Protein AF-A0A087UTF0-F1 (afdb_monomer)

Nearest PDB structures (foldseek):
  8wux-assembly1_a  TM=1.799E-01  e=3.219E+00  Hydrogenobacter thermophilus TK-6
  7sa6-assembly1_A  TM=1.999E-01  e=8.727E+00  Neisseria meningitidis serogroup B

InterPro domains:
  IPR055470 Domain of unknown function DUF7042 [PF23069] (63-164)
  IPR055471 Domain of unknown function DUF7043 [PF23070] (4-51)

Mean predicted aligned error: 15.45 Å

Structure (mmCIF, N/CA/C/O backbone):
data_AF-A0A087UTF0-F1
#
_entry.id   AF-A0A087UTF0-F1
#
loop_
_atom_site.group_PDB
_atom_site.id
_atom_site.type_symbol
_atom_site.label_atom_id
_atom_site.label_alt_id
_atom_site.label_comp_id
_atom_site.label_asym_id
_atom_site.label_entity_id
_atom_site.label_seq_id
_atom_site.pdbx_PDB_ins_code
_atom_site.Cartn_x
_atom_site.Cartn_y
_atom_site.Cartn_z
_atom_site.occupancy
_atom_site.B_iso_or_equiv
_atom_site.auth_seq_id
_atom_site.auth_comp_id
_atom_site.auth_asym_id
_atom_site.auth_atom_id
_atom_site.pdbx_PDB_model_num
ATOM 1 N N . MET A 1 1 ? -41.618 3.255 34.344 1.00 48.94 1 MET A N 1
ATOM 2 C CA . MET A 1 1 ? -42.954 3.153 33.717 1.00 48.94 1 MET A CA 1
ATOM 3 C C . MET A 1 1 ? -43.476 4.559 33.489 1.00 48.94 1 MET A C 1
ATOM 5 O O . MET A 1 1 ? -43.687 5.275 34.455 1.00 48.94 1 MET A O 1
ATOM 9 N N . GLY A 1 2 ? -43.609 4.943 32.221 1.00 43.09 2 GLY A N 1
ATOM 10 C CA . GLY A 1 2 ? -44.153 6.217 31.760 1.00 43.09 2 GLY A CA 1
ATOM 11 C C . GLY A 1 2 ? -44.407 6.099 30.260 1.00 43.09 2 GLY A C 1
ATOM 12 O O . GLY A 1 2 ? -43.477 6.160 29.462 1.00 43.09 2 GLY A O 1
ATOM 13 N N . ILE A 1 3 ? -45.654 5.810 29.902 1.00 58.09 3 ILE A N 1
ATOM 14 C CA . ILE A 1 3 ? -46.140 5.680 28.527 1.00 58.09 3 ILE A CA 1
ATOM 15 C C . ILE A 1 3 ? -46.153 7.110 27.951 1.00 58.09 3 ILE A C 1
ATOM 17 O O . ILE A 1 3 ? -46.924 7.930 28.436 1.00 58.09 3 ILE A O 1
ATOM 21 N N . ASN A 1 4 ? -45.264 7.400 26.987 1.00 54.25 4 ASN A N 1
ATOM 22 C CA . ASN A 1 4 ? -44.988 8.695 26.309 1.00 54.25 4 ASN A CA 1
ATOM 23 C C . ASN A 1 4 ? -43.802 9.557 26.803 1.00 54.25 4 ASN A C 1
ATOM 25 O O . ASN A 1 4 ? -43.741 10.741 26.479 1.00 54.25 4 ASN A O 1
ATOM 29 N N . GLY A 1 5 ? -42.817 8.997 27.511 1.00 62.28 5 GLY A N 1
ATOM 30 C CA . GLY A 1 5 ? -41.531 9.676 27.746 1.00 62.28 5 GLY A CA 1
ATOM 31 C C . GLY A 1 5 ? -40.368 8.935 27.088 1.00 62.28 5 GLY A C 1
ATOM 32 O O . GLY A 1 5 ? -40.219 7.735 27.309 1.00 62.28 5 GLY A O 1
ATOM 33 N N . CYS A 1 6 ? -39.520 9.620 26.311 1.00 74.44 6 CYS A N 1
ATOM 34 C CA . CYS A 1 6 ? -38.211 9.065 25.949 1.00 74.44 6 CYS A CA 1
ATOM 35 C C . CYS A 1 6 ? -37.384 8.909 27.230 1.00 74.44 6 CYS A C 1
ATOM 37 O O . CYS A 1 6 ? -37.050 9.898 27.882 1.00 74.44 6 CYS A O 1
ATOM 39 N N . GLN A 1 7 ? -37.067 7.669 27.599 1.00 75.81 7 GLN A N 1
ATOM 40 C CA . GLN A 1 7 ? -36.157 7.390 28.702 1.00 75.81 7 GLN A CA 1
ATOM 41 C C . GLN A 1 7 ? -34.734 7.760 28.268 1.00 75.81 7 GLN A C 1
ATOM 43 O O . GLN A 1 7 ? -34.239 7.266 27.255 1.00 75.81 7 GLN A O 1
ATOM 48 N N . LYS A 1 8 ? -34.091 8.659 29.019 1.00 80.56 8 LYS A N 1
ATOM 49 C CA . LYS A 1 8 ? -32.690 9.024 28.815 1.00 80.56 8 LYS A CA 1
ATOM 50 C C . LYS A 1 8 ? -31.838 8.196 29.765 1.00 80.56 8 LYS A C 1
ATOM 52 O O . LYS A 1 8 ? -31.923 8.378 30.975 1.00 80.56 8 LYS A O 1
ATOM 57 N N . ASP A 1 9 ? -31.026 7.314 29.200 1.00 86.75 9 ASP A N 1
ATOM 58 C CA . ASP A 1 9 ? -30.050 6.536 29.950 1.00 86.75 9 ASP A CA 1
ATOM 59 C C . ASP A 1 9 ? -28.629 7.035 29.650 1.00 86.75 9 ASP A C 1
ATOM 61 O O . ASP A 1 9 ? -28.272 7.326 28.507 1.00 86.75 9 ASP A O 1
ATOM 65 N N . PHE A 1 10 ? -27.804 7.108 30.685 1.00 86.81 10 PHE A N 1
ATOM 66 C CA . PHE A 1 10 ? -26.394 7.465 30.652 1.00 86.81 10 PHE A CA 1
ATOM 67 C C . PHE A 1 10 ? -25.539 6.212 30.821 1.00 86.81 10 PHE A C 1
ATOM 69 O O . PHE A 1 10 ? -25.874 5.308 31.586 1.00 86.81 10 PHE A O 1
ATOM 76 N N . MET A 1 11 ? -24.422 6.143 30.100 1.00 85.69 11 MET A N 1
ATOM 77 C CA . M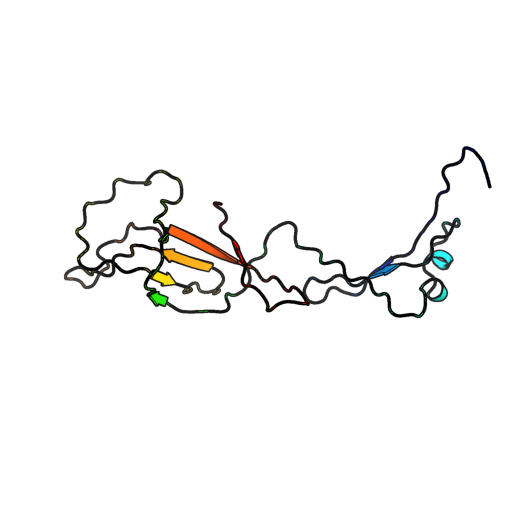ET A 1 11 ? -23.524 4.991 30.120 1.00 85.69 11 MET A CA 1
ATOM 78 C C . MET A 1 11 ? -22.073 5.460 30.081 1.00 85.69 11 MET A C 1
ATOM 80 O O . MET A 1 11 ? -21.722 6.321 29.276 1.00 85.69 11 MET A O 1
ATOM 84 N N . CYS A 1 12 ? -21.228 4.871 30.927 1.00 86.44 12 CYS A N 1
ATOM 85 C CA . CYS A 1 12 ? -19.802 5.170 30.934 1.00 86.44 12 CYS A CA 1
ATOM 86 C C . CYS A 1 12 ? -19.028 4.293 29.947 1.00 86.44 12 CYS A C 1
ATOM 88 O O . CYS A 1 12 ? -19.255 3.080 29.876 1.00 86.44 12 CYS A O 1
ATOM 90 N N . PHE A 1 13 ? -18.068 4.897 29.252 1.00 85.00 13 PHE A N 1
ATOM 91 C CA . PHE A 1 13 ? -17.064 4.204 28.455 1.00 85.00 13 PHE A CA 1
ATOM 92 C C . PHE A 1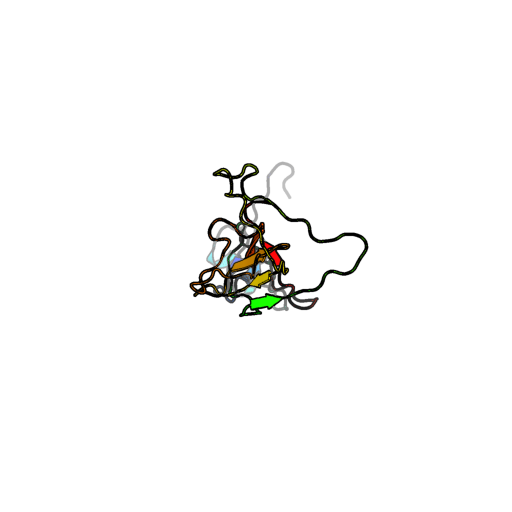 13 ? -15.690 4.447 29.069 1.00 85.00 13 PHE A C 1
ATOM 94 O O . PHE A 1 13 ? -15.289 5.592 29.258 1.00 85.00 13 PHE A O 1
ATOM 101 N N . ASP A 1 14 ? -14.977 3.367 29.366 1.00 80.94 14 ASP A N 1
ATOM 102 C CA . ASP A 1 14 ? -13.593 3.423 29.827 1.00 80.94 14 ASP A CA 1
ATOM 103 C C . ASP A 1 14 ? -12.679 2.955 28.696 1.00 80.94 14 ASP A C 1
ATOM 105 O O . ASP A 1 14 ? -12.806 1.817 28.231 1.00 80.94 14 ASP A O 1
ATOM 109 N N . PHE A 1 15 ? -11.808 3.855 28.238 1.00 81.19 15 PHE A N 1
ATOM 110 C CA . PHE A 1 15 ? -10.886 3.654 27.126 1.00 81.19 15 PHE A CA 1
ATOM 111 C C . PHE A 1 15 ? -9.461 3.449 27.642 1.00 81.19 15 PHE A C 1
ATOM 113 O O . PHE A 1 15 ? -8.920 4.279 28.369 1.00 81.19 15 PHE A O 1
ATOM 120 N N . VAL A 1 16 ? -8.807 2.382 27.189 1.00 76.56 16 VAL A N 1
ATOM 121 C CA . VAL A 1 16 ? -7.376 2.161 27.440 1.00 76.56 16 VAL A CA 1
ATOM 122 C C . VAL A 1 16 ? -6.555 2.904 26.379 1.00 76.56 16 VAL A C 1
ATOM 124 O O . VAL A 1 16 ? -6.965 2.919 25.212 1.00 76.56 16 VAL A O 1
ATOM 127 N N . PRO A 1 17 ? -5.380 3.472 26.728 1.00 68.69 17 PRO A N 1
ATOM 128 C CA . PRO A 1 17 ? -4.478 4.084 25.760 1.00 68.69 17 PRO A CA 1
ATOM 129 C C . PRO A 1 17 ? -4.237 3.194 24.538 1.00 68.69 17 PRO A C 1
ATOM 131 O O . PRO A 1 17 ? -4.036 1.977 24.652 1.00 68.69 17 PRO A O 1
ATOM 134 N N . ARG A 1 18 ? -4.275 3.825 23.361 1.00 57.41 18 ARG A N 1
ATOM 135 C CA . ARG A 1 18 ? -4.153 3.160 22.062 1.00 57.41 18 ARG A CA 1
ATOM 136 C C . ARG A 1 18 ? -2.858 2.355 21.998 1.00 57.41 18 ARG A C 1
ATOM 138 O O . ARG A 1 18 ? -1.775 2.898 22.194 1.00 57.41 18 ARG A O 1
ATOM 145 N N . HIS A 1 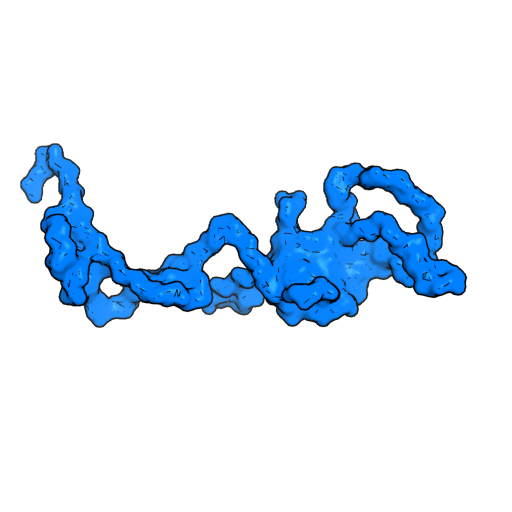19 ? -2.974 1.083 21.635 1.00 52.84 19 HIS A N 1
ATOM 146 C CA . HIS A 1 19 ? -1.838 0.208 21.368 1.00 52.84 19 HIS A CA 1
ATOM 147 C C . HIS A 1 19 ? -2.089 -0.489 20.027 1.00 52.84 19 HIS A C 1
ATOM 149 O O . HIS A 1 19 ? -3.117 -1.141 19.864 1.00 52.84 19 HIS A O 1
ATOM 155 N N . HIS A 1 20 ? -1.198 -0.291 19.050 1.00 50.09 20 HIS A N 1
ATOM 156 C CA . HIS A 1 20 ? -1.294 -0.879 17.703 1.00 50.09 20 HIS A CA 1
ATOM 157 C C . HIS A 1 20 ? -2.668 -0.705 17.016 1.00 50.09 20 HIS A C 1
ATOM 159 O O . HIS A 1 20 ? -3.245 -1.663 16.517 1.00 50.09 20 HIS A O 1
ATOM 165 N N . ASN A 1 21 ? -3.204 0.523 16.995 1.00 49.22 21 ASN A N 1
ATOM 166 C CA . ASN A 1 21 ? -4.472 0.896 16.334 1.00 49.22 21 ASN A CA 1
ATOM 167 C C . ASN A 1 21 ? -5.746 0.177 16.822 1.00 49.22 21 ASN A C 1
ATOM 169 O O . ASN A 1 21 ? -6.806 0.346 16.229 1.00 49.22 21 ASN A O 1
ATOM 173 N N . ILE A 1 22 ? -5.680 -0.546 17.939 1.00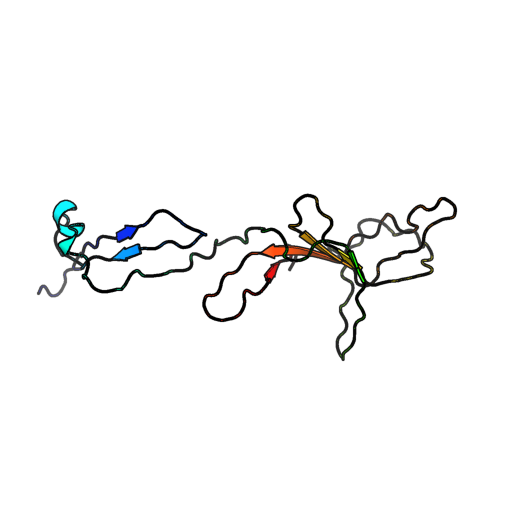 51.47 22 ILE A N 1
ATOM 174 C CA . ILE A 1 22 ? -6.845 -1.146 18.591 1.00 51.47 22 ILE A CA 1
ATOM 175 C C . ILE A 1 22 ? -7.257 -0.238 19.752 1.00 51.47 22 ILE A C 1
ATOM 177 O O . ILE A 1 22 ? -6.440 0.074 20.627 1.00 51.47 22 ILE A O 1
ATOM 181 N N . ILE A 1 23 ? -8.522 0.189 19.774 1.00 60.56 23 ILE A N 1
ATOM 182 C CA . ILE A 1 23 ? -9.111 0.826 20.955 1.00 60.56 23 ILE A CA 1
ATOM 183 C C . ILE A 1 23 ? -9.768 -0.267 21.784 1.00 60.56 23 ILE A C 1
ATOM 185 O O . ILE A 1 23 ? -10.710 -0.926 21.351 1.00 60.56 23 ILE A O 1
ATOM 189 N N . ARG A 1 24 ? -9.250 -0.458 22.995 1.00 70.88 24 ARG A N 1
ATOM 190 C CA . ARG A 1 24 ? -9.876 -1.321 23.992 1.00 70.88 24 ARG A CA 1
ATOM 191 C C . ARG A 1 24 ? -10.768 -0.447 24.842 1.00 70.88 24 ARG A C 1
ATOM 193 O O . ARG A 1 24 ? -10.283 0.504 25.456 1.00 70.88 24 ARG A O 1
ATOM 200 N N . TYR A 1 25 ? -12.047 -0.785 24.879 1.00 78.81 25 TYR A N 1
ATOM 201 C CA . TYR A 1 25 ? -12.975 -0.121 25.770 1.00 78.81 25 TYR A CA 1
ATOM 202 C C . TYR A 1 25 ? -13.860 -1.126 26.491 1.00 78.81 25 TYR A C 1
ATOM 204 O O . TYR A 1 25 ? -14.106 -2.246 26.030 1.00 78.81 25 TYR A O 1
ATOM 212 N N . ARG A 1 26 ? -14.355 -0.710 27.647 1.00 81.50 26 ARG A N 1
ATOM 213 C CA . ARG A 1 26 ? -15.428 -1.404 28.352 1.00 81.50 26 ARG A CA 1
ATOM 214 C C . ARG A 1 26 ? -16.562 -0.427 28.594 1.00 81.50 26 ARG A C 1
ATOM 216 O O . ARG A 1 26 ? -16.341 0.766 28.789 1.00 81.50 26 ARG A O 1
ATOM 223 N N . LYS A 1 27 ? -17.782 -0.952 28.558 1.00 84.06 27 LYS A N 1
ATOM 224 C CA . LYS A 1 27 ? -18.995 -0.181 28.824 1.00 84.06 27 LYS A CA 1
ATOM 225 C C . LYS A 1 27 ? -19.544 -0.515 30.207 1.00 84.06 27 LYS A C 1
ATOM 227 O O . LYS A 1 27 ? -19.601 -1.691 30.578 1.00 84.06 27 LYS A O 1
ATOM 232 N N . GLY A 1 28 ? -19.935 0.515 30.946 1.00 81.75 28 GLY A N 1
ATOM 233 C CA . GLY A 1 28 ? -20.685 0.382 32.190 1.00 81.75 28 GLY A CA 1
ATOM 234 C C . GLY A 1 28 ? -22.143 -0.003 31.934 1.00 81.75 28 GLY A C 1
ATOM 235 O O . GLY A 1 28 ? -22.596 -0.090 30.788 1.00 81.75 28 GLY A O 1
ATOM 236 N N . LYS A 1 29 ? -22.897 -0.245 33.007 1.00 84.00 29 LYS A N 1
ATOM 237 C CA . LYS A 1 29 ? -24.359 -0.379 32.928 1.00 84.00 29 LYS A CA 1
ATOM 238 C C . LYS A 1 29 ? -25.005 0.971 32.598 1.00 84.00 29 LYS A C 1
ATOM 240 O O . LYS A 1 29 ? -24.488 2.014 32.989 1.00 84.00 29 LYS A O 1
ATOM 245 N N . SER A 1 30 ? -26.127 0.937 31.881 1.00 84.31 30 SER A N 1
ATOM 246 C CA . SER A 1 30 ? -26.920 2.132 31.599 1.00 84.31 30 SER A CA 1
ATOM 247 C C . SER A 1 30 ? -27.726 2.534 32.837 1.00 84.31 30 SER A C 1
ATOM 249 O O . SER A 1 30 ? -28.341 1.682 33.480 1.00 84.31 30 SER A O 1
ATOM 251 N N . MET A 1 31 ? -27.705 3.819 33.177 1.00 84.31 31 MET A N 1
ATOM 252 C CA . MET A 1 31 ? -28.332 4.388 34.371 1.00 84.31 31 MET A CA 1
ATOM 253 C C . MET A 1 31 ? -29.208 5.578 33.979 1.00 84.31 31 MET A C 1
ATOM 255 O O . MET A 1 31 ? -28.859 6.321 33.074 1.00 84.31 31 MET A O 1
ATOM 259 N N . ILE A 1 32 ? -30.311 5.810 34.686 1.00 86.00 32 ILE A N 1
ATOM 260 C CA . ILE A 1 32 ? -31.214 6.950 34.412 1.00 86.00 32 ILE A CA 1
ATOM 261 C C . ILE A 1 32 ? -30.651 8.271 34.9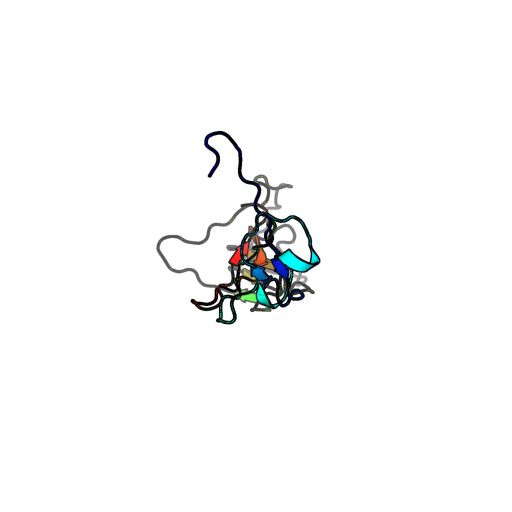90 1.00 86.00 32 ILE A C 1
ATOM 263 O O . ILE A 1 32 ? -31.078 9.362 34.623 1.00 86.00 32 ILE A O 1
ATOM 267 N N . VAL A 1 33 ? -29.677 8.175 35.899 1.00 85.94 33 VAL A N 1
ATOM 268 C CA . VAL A 1 33 ? -29.044 9.307 36.596 1.00 85.94 33 VAL A CA 1
ATOM 269 C C . VAL A 1 33 ? -27.883 9.858 35.762 1.00 85.94 33 VAL A C 1
ATOM 271 O O . VAL A 1 33 ? -27.132 9.071 35.189 1.00 85.94 33 VAL A O 1
ATOM 274 N N . ASP A 1 34 ? -27.718 11.184 35.709 1.00 85.75 34 ASP A N 1
ATOM 275 C CA . ASP A 1 34 ? -26.685 11.855 34.897 1.00 85.75 34 ASP A CA 1
ATOM 276 C C . ASP A 1 34 ? -25.351 12.105 35.626 1.00 85.75 34 ASP A C 1
ATOM 278 O O . ASP A 1 34 ? -24.393 12.599 35.029 1.00 85.75 34 ASP A O 1
ATOM 282 N N . GLU A 1 35 ? -25.262 11.741 36.905 1.00 88.81 35 GLU A N 1
ATOM 283 C CA . GLU A 1 35 ? -24.104 12.039 37.737 1.00 88.81 35 GLU A CA 1
ATOM 284 C C . GLU A 1 35 ? -22.890 11.186 37.339 1.00 88.81 35 GLU A C 1
ATOM 286 O O . GLU A 1 35 ? -22.871 9.961 37.503 1.00 88.81 35 GLU A O 1
ATOM 291 N N . PHE A 1 36 ? -21.840 11.846 36.843 1.00 82.81 36 PHE A N 1
ATOM 292 C CA . PHE A 1 36 ? -20.644 11.184 36.315 1.00 82.81 36 PHE A CA 1
ATOM 293 C C . PHE A 1 36 ? -19.978 10.237 37.327 1.00 82.81 36 PHE A C 1
ATOM 295 O O . PHE A 1 36 ? -19.588 9.129 36.965 1.00 82.81 36 PHE A O 1
ATOM 302 N N . SER A 1 37 ? -19.881 10.643 38.596 1.00 86.25 37 SER A N 1
ATOM 303 C CA . SER A 1 37 ? -19.285 9.856 39.690 1.00 86.25 37 SER A CA 1
ATOM 304 C C . SER A 1 37 ? -19.982 8.500 39.883 1.00 86.25 37 SER A C 1
ATOM 306 O O . SER A 1 37 ? -19.331 7.498 40.185 1.00 86.25 37 SER A O 1
ATOM 308 N N . ILE A 1 38 ? -21.299 8.461 39.664 1.00 85.50 38 ILE A N 1
ATOM 309 C CA . ILE A 1 38 ? -22.142 7.276 39.810 1.00 85.50 38 ILE A CA 1
ATOM 310 C C . ILE A 1 38 ? -22.092 6.441 38.531 1.00 85.50 38 ILE A C 1
ATOM 312 O O . ILE A 1 38 ? -21.843 5.236 38.595 1.00 85.50 38 ILE A O 1
ATOM 316 N N . VAL A 1 39 ? -22.284 7.072 37.368 1.00 86.88 39 VAL A N 1
ATOM 317 C CA . VAL A 1 39 ? -22.321 6.400 36.057 1.00 86.88 39 VAL A CA 1
ATOM 318 C C . VAL A 1 39 ? -20.971 5.759 35.714 1.00 86.88 39 VAL A C 1
ATOM 320 O O . VAL A 1 39 ? -20.935 4.644 35.190 1.00 86.88 39 VAL A O 1
ATOM 323 N N . CYS A 1 40 ? -19.863 6.433 36.035 1.00 85.88 40 CYS A N 1
ATOM 324 C CA . CYS A 1 40 ? -18.494 5.987 35.762 1.00 85.88 40 CYS A CA 1
ATOM 325 C C . CYS A 1 40 ? -17.787 5.337 36.961 1.00 85.88 40 CYS A C 1
ATOM 327 O O . CYS A 1 40 ? -16.568 5.162 36.937 1.00 85.88 40 CYS A O 1
ATOM 329 N N . SER A 1 41 ? -18.522 4.936 38.001 1.00 87.00 41 SER A N 1
ATOM 330 C CA . SER A 1 41 ? -17.932 4.196 39.120 1.00 87.00 41 SER A CA 1
ATOM 331 C C . SER A 1 41 ? -17.393 2.831 38.671 1.00 87.00 41 SER A C 1
ATOM 333 O O . SER A 1 41 ? -18.022 2.132 37.874 1.00 87.00 41 SER A O 1
ATOM 335 N N . TRP A 1 42 ? -16.252 2.400 39.225 1.00 78.69 42 TRP A N 1
ATOM 336 C CA . TRP A 1 42 ? -15.630 1.104 38.906 1.00 78.69 42 TRP A CA 1
ATOM 337 C C . TRP A 1 42 ? -16.600 -0.083 39.075 1.00 78.69 42 TRP A C 1
ATOM 339 O O . TRP A 1 42 ? -16.559 -1.039 38.303 1.00 78.69 42 TRP A O 1
ATOM 349 N N . THR A 1 43 ? -17.518 -0.006 40.043 1.00 83.56 43 THR A N 1
ATOM 350 C CA . THR A 1 43 ? -18.521 -1.047 40.333 1.00 83.56 43 THR A CA 1
ATOM 351 C C . THR A 1 43 ? -19.583 -1.204 39.242 1.00 83.56 43 THR A C 1
ATOM 353 O O . THR A 1 43 ? -20.242 -2.244 39.173 1.00 83.56 43 THR A O 1
ATOM 356 N N . MET A 1 44 ? -19.748 -0.202 38.372 1.00 82.12 44 MET A N 1
ATOM 357 C CA . MET A 1 44 ? -20.703 -0.237 37.260 1.00 82.12 44 MET A CA 1
ATOM 358 C C . MET A 1 44 ? -20.194 -1.050 36.068 1.00 82.12 44 MET A C 1
ATOM 360 O O . MET A 1 44 ? -20.980 -1.399 35.181 1.00 82.12 44 MET A O 1
ATOM 364 N N . PHE A 1 45 ? -18.905 -1.398 36.051 1.00 82.69 45 PHE A N 1
ATOM 365 C CA . PHE A 1 45 ? -18.323 -2.280 35.050 1.00 82.69 45 PHE A CA 1
ATOM 366 C C . PHE A 1 45 ? -18.441 -3.742 35.515 1.00 82.69 45 PHE A C 1
ATOM 368 O O . PHE A 1 45 ? -17.974 -4.088 36.600 1.00 82.69 45 PHE A O 1
ATOM 375 N N . PRO A 1 46 ? -19.069 -4.637 34.732 1.00 74.75 46 PRO A N 1
ATOM 376 C CA . PRO A 1 46 ? -19.183 -6.040 35.112 1.00 74.75 46 PRO A CA 1
ATOM 377 C C . PRO A 1 46 ? -17.794 -6.698 35.186 1.00 74.75 46 PRO A C 1
ATOM 379 O O . PRO A 1 46 ? -17.039 -6.677 34.219 1.00 74.75 46 PRO A O 1
ATOM 382 N N . ASN A 1 47 ? -17.492 -7.331 36.323 1.00 64.88 47 ASN A N 1
ATOM 383 C CA . ASN A 1 47 ? -16.197 -7.944 36.673 1.00 64.88 47 ASN A CA 1
ATOM 384 C C . ASN A 1 47 ? -15.822 -9.219 35.878 1.00 64.88 47 ASN A C 1
ATOM 386 O O . ASN A 1 47 ? -15.052 -10.043 36.361 1.00 64.88 47 ASN A O 1
ATOM 390 N N . LYS A 1 48 ? -16.369 -9.426 34.676 1.00 56.59 48 LYS A N 1
ATOM 391 C CA . LYS A 1 48 ? -16.059 -10.594 33.835 1.00 56.59 48 LYS A CA 1
ATOM 392 C C . LYS A 1 48 ? -15.844 -10.176 32.382 1.00 56.59 48 LYS A C 1
ATOM 394 O O . LYS A 1 48 ? -16.804 -9.900 31.666 1.00 56.59 48 LYS A O 1
ATOM 399 N N . ASP A 1 49 ? -14.574 -10.119 31.988 1.00 54.31 49 ASP A N 1
ATOM 400 C CA . ASP A 1 49 ? -14.048 -10.511 30.671 1.00 54.31 49 ASP A CA 1
ATOM 401 C C . ASP A 1 49 ? -14.821 -10.062 29.424 1.00 54.31 49 ASP A C 1
ATOM 403 O O . ASP A 1 49 ? -15.071 -10.849 28.514 1.00 54.31 49 ASP A O 1
ATOM 407 N N . LYS A 1 50 ? -15.211 -8.786 29.343 1.00 56.44 50 LYS A N 1
ATOM 408 C CA . LYS A 1 50 ? -15.787 -8.224 28.109 1.00 56.44 50 LYS A CA 1
ATOM 409 C C . LYS A 1 50 ? -15.202 -6.863 27.766 1.00 56.44 50 LYS A C 1
ATOM 411 O O . LYS A 1 50 ? -15.946 -5.932 27.452 1.00 56.44 50 LYS A O 1
ATOM 416 N N . TRP A 1 51 ? -13.873 -6.747 27.805 1.00 61.75 51 TRP A N 1
ATOM 417 C CA . TRP A 1 51 ? -13.221 -5.753 26.953 1.00 61.75 51 TRP A CA 1
ATOM 418 C C . TRP A 1 51 ? -13.722 -5.997 25.532 1.00 61.75 51 TRP A C 1
ATOM 420 O O . TRP A 1 51 ? -13.637 -7.113 25.022 1.00 61.75 51 TRP A O 1
ATOM 430 N N . ARG A 1 52 ? -14.364 -4.986 24.948 1.00 59.00 52 ARG A N 1
ATOM 431 C CA . ARG A 1 52 ? -14.820 -5.055 23.566 1.00 59.00 52 ARG A CA 1
ATOM 432 C C . ARG A 1 52 ? -13.676 -4.578 22.688 1.00 59.00 52 ARG A C 1
ATOM 434 O O . ARG A 1 52 ? -13.027 -3.576 22.995 1.00 59.00 52 ARG A O 1
ATOM 441 N N . TYR A 1 53 ? -13.431 -5.335 21.629 1.00 52.16 53 TYR A N 1
ATOM 442 C CA . TYR A 1 53 ? -12.416 -5.047 20.632 1.00 52.16 53 TYR A CA 1
ATOM 443 C C . TYR A 1 53 ? -13.154 -4.626 19.373 1.00 52.16 53 TYR A C 1
ATOM 445 O O . TYR A 1 53 ? -13.639 -5.477 18.633 1.00 52.16 53 TYR A O 1
ATOM 453 N N . ASP A 1 54 ? -13.265 -3.321 19.155 1.00 49.88 54 ASP A N 1
ATOM 454 C CA . ASP A 1 54 ? -13.703 -2.818 17.861 1.00 49.88 54 ASP A CA 1
ATOM 455 C C . ASP A 1 54 ? -12.452 -2.396 17.083 1.00 49.88 54 ASP A C 1
ATOM 457 O O . ASP A 1 54 ? -11.669 -1.545 17.519 1.00 49.88 54 ASP A O 1
ATOM 461 N N . LEU A 1 55 ? -12.233 -3.049 15.937 1.00 50.81 55 LEU A N 1
ATOM 462 C CA . LEU A 1 55 ? -11.241 -2.635 14.950 1.00 50.81 55 LEU A CA 1
ATOM 463 C C . LEU A 1 55 ? -11.728 -1.322 14.341 1.00 50.81 55 LEU A C 1
ATOM 465 O O . LEU A 1 55 ? -12.569 -1.312 13.444 1.00 50.81 55 LEU A O 1
ATOM 469 N N . LEU A 1 56 ? -11.180 -0.207 14.811 1.00 49.12 56 LEU A N 1
ATOM 470 C CA . LEU A 1 56 ? -11.262 1.038 14.067 1.00 49.12 56 LEU A CA 1
ATOM 471 C C . LEU A 1 56 ? -10.277 0.928 12.908 1.00 49.12 56 LEU A C 1
ATOM 473 O O . LEU A 1 56 ? -9.104 1.282 13.021 1.00 49.12 56 LEU A O 1
ATOM 477 N N . ILE A 1 57 ? -10.759 0.371 11.798 1.00 47.50 57 ILE A N 1
ATOM 478 C CA . ILE A 1 57 ? -10.101 0.522 10.506 1.00 47.50 57 ILE A CA 1
ATOM 479 C C . ILE A 1 57 ? -10.008 2.031 10.295 1.00 47.50 57 ILE A C 1
ATOM 481 O O . ILE A 1 57 ? -11.026 2.726 10.325 1.00 47.50 57 ILE A O 1
ATOM 485 N N . ALA A 1 58 ? -8.788 2.556 10.181 1.00 49.72 58 ALA A N 1
ATOM 486 C CA . ALA A 1 58 ? -8.615 3.937 9.771 1.00 49.72 58 ALA A CA 1
ATOM 487 C C . ALA A 1 58 ? -9.416 4.120 8.477 1.00 49.72 58 ALA A C 1
ATOM 489 O O . ALA A 1 58 ? -9.245 3.335 7.549 1.00 49.72 58 ALA A O 1
ATOM 490 N N . MET A 1 59 ? -10.313 5.112 8.441 1.00 52.38 59 MET A N 1
ATOM 491 C CA . MET A 1 59 ? -11.154 5.372 7.266 1.00 52.38 59 MET A CA 1
ATOM 492 C C . MET A 1 59 ? -10.310 5.463 5.988 1.00 52.38 59 MET A C 1
ATOM 494 O O . MET A 1 59 ? -10.749 5.022 4.933 1.00 52.38 59 MET A O 1
ATOM 498 N N . ASN A 1 60 ? -9.082 5.973 6.121 1.00 60.28 60 ASN A N 1
ATOM 499 C CA . ASN A 1 60 ? -8.105 6.040 5.050 1.00 60.28 60 ASN A CA 1
ATOM 500 C C . ASN A 1 60 ? -6.975 5.023 5.279 1.00 60.28 60 ASN A C 1
ATOM 502 O O . ASN A 1 60 ? -6.477 4.908 6.408 1.00 60.28 60 ASN A O 1
ATOM 506 N N . PRO A 1 61 ? -6.528 4.324 4.223 1.00 64.25 61 PRO A N 1
ATOM 507 C CA . PRO A 1 61 ? -5.423 3.383 4.310 1.00 64.25 61 PRO A CA 1
ATOM 508 C C . PRO A 1 61 ? -4.130 4.079 4.745 1.00 64.25 61 PRO A C 1
ATOM 510 O O . PRO A 1 61 ? -3.749 5.122 4.214 1.00 64.25 61 PRO A O 1
ATOM 513 N N . VAL A 1 62 ? -3.428 3.484 5.712 1.00 72.19 62 VAL A N 1
ATOM 514 C CA . VAL A 1 62 ? -2.128 3.980 6.182 1.00 72.19 62 VAL A CA 1
ATOM 515 C C . VAL A 1 62 ? -1.028 3.074 5.652 1.00 72.19 62 VAL A C 1
ATOM 517 O O . VAL A 1 62 ? -1.065 1.858 5.836 1.00 72.19 62 VAL A O 1
ATOM 520 N N . SER A 1 63 ? -0.032 3.686 5.017 1.00 73.31 63 SER A N 1
ATOM 521 C CA . SER A 1 63 ? 1.113 2.973 4.467 1.00 73.31 63 SER A CA 1
ATOM 522 C C . SER A 1 63 ? 2.037 2.446 5.572 1.00 73.31 63 SER A C 1
ATOM 524 O O . SER A 1 63 ? 2.465 3.193 6.457 1.00 73.31 63 SER A O 1
ATOM 526 N N . ILE A 1 64 ? 2.357 1.155 5.503 1.00 80.19 64 ILE A N 1
ATOM 527 C CA . ILE A 1 64 ? 3.337 0.468 6.350 1.00 80.19 64 ILE A CA 1
ATOM 528 C C . ILE A 1 64 ? 4.508 -0.027 5.502 1.00 80.19 64 ILE A C 1
ATOM 530 O O . ILE A 1 64 ? 4.420 -0.091 4.277 1.00 80.19 64 ILE A O 1
ATOM 534 N N . LYS A 1 65 ? 5.596 -0.439 6.158 1.00 82.25 65 LYS A N 1
ATOM 535 C CA . LYS A 1 65 ? 6.691 -1.124 5.467 1.00 82.25 65 LYS A CA 1
ATOM 536 C C . LYS A 1 65 ? 6.209 -2.454 4.882 1.00 82.25 65 LYS A C 1
ATOM 538 O O . LYS A 1 65 ? 5.560 -3.240 5.572 1.00 82.25 65 LYS A O 1
ATOM 543 N N . CYS A 1 66 ? 6.548 -2.693 3.625 1.00 82.38 66 CYS A N 1
ATOM 544 C CA . CYS A 1 66 ? 6.307 -3.936 2.921 1.00 82.38 66 CYS A CA 1
ATOM 545 C C . CYS A 1 66 ? 7.130 -5.080 3.537 1.00 82.38 66 CYS A C 1
ATOM 547 O O . CYS A 1 66 ? 8.256 -4.860 3.987 1.00 82.38 66 CYS A O 1
ATOM 549 N N . PRO A 1 67 ? 6.601 -6.316 3.542 1.00 78.81 67 PRO A N 1
ATOM 550 C CA . PRO A 1 67 ? 7.293 -7.477 4.104 1.00 78.81 67 PRO A CA 1
ATOM 551 C C . PRO A 1 67 ? 8.448 -7.974 3.224 1.00 78.81 67 PRO A C 1
ATOM 553 O O . PRO A 1 67 ? 9.299 -8.724 3.693 1.00 78.81 67 PRO A O 1
ATOM 556 N N . VAL A 1 68 ? 8.464 -7.577 1.951 1.00 80.56 68 VAL A N 1
ATOM 557 C CA . VAL A 1 68 ? 9.495 -7.925 0.975 1.00 80.56 68 VAL A CA 1
ATOM 558 C C . VAL A 1 68 ? 10.195 -6.658 0.509 1.00 80.56 68 VAL A C 1
ATOM 560 O O . VAL A 1 68 ? 9.545 -5.650 0.246 1.00 80.56 68 VAL A O 1
ATOM 563 N N . ALA A 1 69 ? 11.520 -6.724 0.421 1.00 86.44 69 ALA A N 1
ATOM 564 C CA . ALA A 1 69 ? 12.374 -5.658 -0.080 1.00 86.44 69 ALA A CA 1
ATOM 565 C C . ALA A 1 69 ? 13.292 -6.224 -1.166 1.00 86.44 69 ALA A C 1
ATOM 567 O O . ALA A 1 69 ? 13.794 -7.341 -1.029 1.00 86.44 69 ALA A O 1
ATOM 568 N N . GLY A 1 70 ? 13.511 -5.455 -2.230 1.00 88.31 70 GLY A N 1
ATOM 569 C CA . GLY A 1 70 ? 14.342 -5.863 -3.362 1.00 88.31 70 GLY A CA 1
ATOM 570 C C . GLY A 1 70 ? 13.607 -5.834 -4.697 1.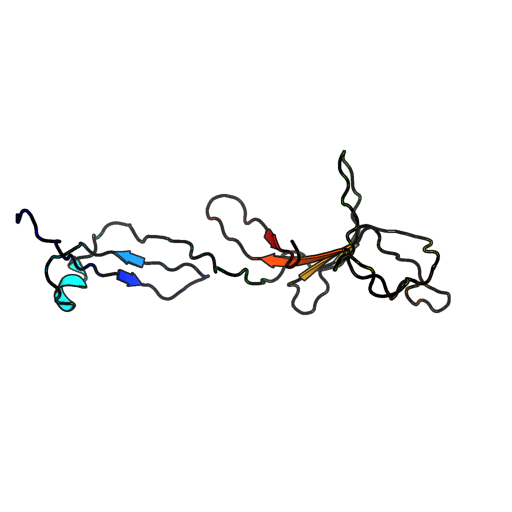00 88.31 70 GLY A C 1
ATOM 571 O O . GLY A 1 70 ? 12.501 -5.309 -4.800 1.00 88.31 70 GLY A O 1
ATOM 572 N N . LYS A 1 71 ? 14.260 -6.383 -5.722 1.00 90.56 71 LYS A N 1
ATOM 573 C CA . LYS A 1 71 ? 13.788 -6.418 -7.107 1.00 90.56 71 LYS A CA 1
ATOM 574 C C . LYS A 1 71 ? 13.691 -7.869 -7.565 1.00 90.56 71 LYS A C 1
ATOM 576 O O . LYS A 1 71 ? 14.643 -8.630 -7.393 1.00 90.56 71 LYS A O 1
ATOM 581 N N . PHE A 1 72 ? 12.549 -8.249 -8.116 1.00 90.06 72 PHE A N 1
ATOM 582 C CA . PHE A 1 72 ? 12.204 -9.626 -8.429 1.00 90.06 72 PHE A CA 1
ATOM 583 C C . PHE A 1 72 ? 11.656 -9.719 -9.846 1.00 90.06 72 PHE A C 1
ATOM 585 O O . PHE A 1 72 ? 10.835 -8.910 -10.265 1.00 90.06 72 PHE A O 1
ATOM 592 N N . ARG A 1 73 ? 12.073 -10.762 -10.560 1.00 89.94 73 ARG A N 1
ATOM 593 C CA . ARG A 1 73 ? 11.476 -11.145 -11.836 1.00 89.94 73 ARG A CA 1
ATOM 594 C C . ARG A 1 73 ? 10.484 -12.270 -11.593 1.00 89.94 73 ARG A C 1
ATOM 596 O O . ARG A 1 73 ? 10.844 -13.269 -10.969 1.00 89.94 73 ARG A O 1
ATOM 603 N N . PHE A 1 74 ? 9.267 -12.132 -12.102 1.00 83.69 74 PHE A N 1
ATOM 604 C CA . PHE A 1 74 ? 8.272 -13.200 -12.055 1.00 83.69 74 PHE A CA 1
ATOM 605 C C . PHE A 1 74 ? 8.078 -13.869 -13.421 1.00 83.69 74 PHE A C 1
ATOM 607 O O . PHE A 1 74 ? 8.534 -13.394 -14.455 1.00 83.69 74 PHE A O 1
ATOM 614 N N . HIS A 1 75 ? 7.467 -15.049 -13.411 1.00 86.56 75 HIS A N 1
ATOM 615 C CA . HIS A 1 75 ? 7.026 -15.733 -14.619 1.00 86.56 75 HIS A CA 1
ATOM 616 C C . HIS A 1 75 ? 5.554 -16.057 -14.437 1.00 86.56 75 HIS A C 1
ATOM 618 O O . HIS A 1 75 ? 5.179 -16.750 -13.491 1.00 86.56 75 HIS A O 1
ATOM 624 N N . GLN A 1 76 ? 4.730 -15.534 -15.333 1.00 82.81 76 GLN A N 1
ATOM 625 C CA . GLN A 1 76 ? 3.288 -15.685 -15.256 1.00 82.81 76 GLN A CA 1
ATOM 626 C C . GLN A 1 76 ? 2.859 -17.027 -15.858 1.00 82.81 76 GLN A C 1
ATOM 628 O O . GLN A 1 76 ? 3.399 -17.460 -16.878 1.00 82.81 76 GLN A O 1
ATOM 633 N N . LYS A 1 77 ? 1.915 -17.709 -15.205 1.00 86.44 77 LYS A N 1
ATOM 634 C CA . LYS A 1 77 ? 1.308 -18.964 -15.669 1.00 86.44 77 LYS A CA 1
ATOM 635 C C . LYS A 1 77 ? -0.172 -18.960 -15.294 1.00 86.44 77 LYS A C 1
ATOM 637 O O . LYS A 1 77 ? -0.490 -18.614 -14.160 1.00 86.44 77 LYS A O 1
ATOM 642 N N . GLY A 1 78 ? -1.044 -19.394 -16.199 1.00 87.75 78 GLY A N 1
ATOM 643 C CA . GLY A 1 78 ? -2.491 -19.469 -15.974 1.00 87.75 78 GLY A CA 1
ATOM 644 C C . GLY A 1 78 ? -3.289 -18.985 -17.183 1.00 87.75 78 GLY A C 1
ATOM 645 O O . GLY A 1 78 ? -2.700 -18.625 -18.200 1.00 87.75 78 GLY A O 1
ATOM 646 N N . ASP A 1 79 ? -4.617 -18.985 -17.047 1.00 87.19 79 ASP A N 1
ATOM 647 C CA . ASP A 1 79 ? -5.545 -18.595 -18.120 1.00 87.19 79 ASP A CA 1
ATOM 648 C C . ASP A 1 79 ? -5.665 -17.073 -18.278 1.00 87.19 79 ASP A C 1
ATOM 650 O O . ASP A 1 79 ? -5.904 -16.580 -19.376 1.00 87.19 79 ASP A O 1
ATOM 654 N N . ILE A 1 80 ? -5.487 -16.327 -17.183 1.00 86.69 80 ILE A N 1
ATOM 655 C CA . ILE A 1 80 ? -5.531 -14.863 -17.164 1.00 86.69 80 ILE A CA 1
ATOM 656 C C . ILE A 1 80 ? -4.156 -14.374 -16.724 1.00 86.69 80 ILE A C 1
ATOM 658 O O . ILE A 1 80 ? -3.708 -14.667 -15.612 1.00 86.69 80 ILE A O 1
ATOM 662 N N . LEU A 1 81 ? -3.482 -13.668 -17.625 1.00 83.06 81 LEU A N 1
ATOM 663 C CA . LEU A 1 81 ? -2.199 -13.032 -17.362 1.00 83.06 81 LEU A CA 1
ATOM 664 C C . LEU A 1 81 ? -2.431 -11.617 -16.824 1.00 83.06 81 LEU A C 1
ATOM 666 O O . LEU A 1 81 ? -3.464 -11.002 -17.068 1.00 83.06 81 LEU A O 1
ATOM 670 N N . PHE A 1 82 ? -1.465 -11.123 -16.065 1.00 83.44 82 PHE A N 1
ATOM 671 C CA . PHE A 1 82 ? -1.394 -9.747 -15.606 1.00 83.44 82 PHE A CA 1
ATOM 672 C C . PHE A 1 82 ? -1.204 -8.821 -16.807 1.00 83.44 82 PHE A C 1
ATOM 674 O O . PHE A 1 82 ? -0.262 -8.994 -17.585 1.00 83.44 82 PHE A O 1
ATOM 681 N N . GLU A 1 83 ? -2.113 -7.865 -16.950 1.00 80.81 83 GLU A N 1
ATOM 682 C CA . GLU A 1 83 ? -2.137 -6.921 -18.061 1.00 80.81 83 GLU A CA 1
ATOM 683 C C . GLU A 1 83 ? -1.335 -5.662 -17.715 1.00 80.81 83 GLU A C 1
ATOM 685 O O . GLU A 1 83 ? -1.338 -5.197 -16.573 1.00 80.81 83 GLU A O 1
ATOM 690 N N . THR A 1 84 ? -0.655 -5.098 -18.713 1.00 81.81 84 THR A N 1
ATOM 691 C CA . THR A 1 84 ? -0.016 -3.781 -18.599 1.00 81.81 84 THR A CA 1
ATOM 692 C C . THR A 1 84 ? -1.079 -2.693 -18.471 1.00 81.81 84 THR A C 1
ATOM 694 O O . THR A 1 84 ? -2.093 -2.733 -19.176 1.00 81.81 84 THR A O 1
ATOM 697 N N . ARG A 1 85 ? -0.827 -1.671 -17.652 1.00 79.44 85 ARG A N 1
ATOM 698 C CA . ARG A 1 85 ? -1.753 -0.556 -17.421 1.00 79.44 85 ARG A CA 1
ATOM 699 C C . ARG A 1 85 ? -1.025 0.770 -17.590 1.00 79.44 85 ARG A C 1
ATOM 701 O O . ARG A 1 85 ? -0.059 1.064 -16.902 1.00 79.44 85 ARG A O 1
ATOM 708 N N . ILE A 1 86 ? -1.568 1.650 -18.431 1.00 74.75 86 ILE A N 1
ATOM 709 C CA . ILE A 1 86 ? -1.077 3.031 -18.529 1.00 74.75 86 ILE A CA 1
ATOM 710 C C . ILE A 1 86 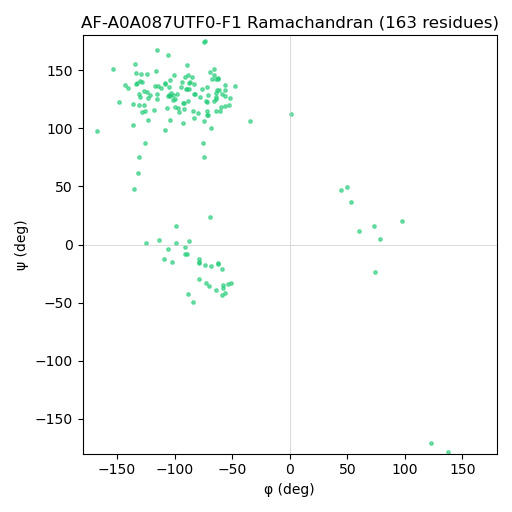? -1.728 3.866 -17.423 1.00 74.75 86 ILE A C 1
ATOM 712 O O . ILE A 1 86 ? -2.924 4.176 -17.481 1.00 74.75 86 ILE A O 1
ATOM 716 N N . ARG A 1 87 ? -0.935 4.257 -16.422 1.00 70.25 87 ARG A N 1
ATOM 717 C CA . ARG A 1 87 ? -1.363 5.184 -15.365 1.00 70.25 87 ARG A CA 1
ATOM 718 C C . ARG A 1 87 ? -1.812 6.516 -15.975 1.00 70.25 87 ARG A C 1
ATOM 720 O O . ARG A 1 87 ? -1.140 7.080 -16.834 1.00 70.25 87 ARG A O 1
ATOM 727 N N . GLY A 1 88 ? -2.995 6.990 -15.583 1.00 69.25 88 GLY A N 1
ATOM 728 C CA . GLY A 1 88 ? -3.614 8.197 -16.154 1.00 69.25 88 GLY A CA 1
ATOM 729 C C . GLY A 1 88 ? -4.291 8.035 -17.528 1.00 69.25 88 GLY A C 1
ATOM 730 O O . GLY A 1 88 ? -4.772 9.026 -18.075 1.00 69.25 88 GLY A O 1
ATOM 731 N N . GLY A 1 89 ? -4.367 6.819 -18.090 1.00 66.31 89 GLY A N 1
ATOM 732 C CA . GLY A 1 89 ? -5.189 6.464 -19.263 1.00 66.31 89 GLY A CA 1
ATOM 733 C C . GLY A 1 89 ? -4.700 6.966 -20.629 1.00 66.31 89 GLY A C 1
ATOM 734 O O . GLY A 1 89 ? -5.018 6.365 -21.653 1.00 66.31 89 GLY A O 1
ATOM 735 N N . VAL A 1 90 ? -3.899 8.029 -20.665 1.00 64.56 90 VAL A N 1
ATOM 736 C CA . VAL A 1 90 ? -3.259 8.562 -21.873 1.00 64.56 90 VAL A CA 1
ATOM 737 C C . VAL A 1 90 ? -1.777 8.776 -21.617 1.00 64.56 90 VAL A C 1
ATOM 739 O O . VAL A 1 90 ? -1.386 9.414 -20.642 1.00 64.56 90 VAL A O 1
ATOM 742 N N . THR A 1 91 ? -0.943 8.259 -22.517 1.00 61.19 91 THR A N 1
ATOM 743 C CA . THR A 1 91 ? 0.506 8.454 -22.474 1.00 61.19 91 THR A CA 1
ATOM 744 C C . THR A 1 91 ? 0.809 9.950 -22.558 1.00 61.19 91 THR A C 1
ATOM 746 O O . THR A 1 91 ? 0.475 10.601 -23.546 1.00 61.19 91 THR A O 1
ATOM 749 N N . SER A 1 92 ? 1.439 10.506 -21.523 1.00 58.47 92 SER A N 1
ATOM 750 C CA . SER A 1 92 ? 1.701 11.948 -21.378 1.00 58.47 92 SER A CA 1
ATOM 751 C C . SER A 1 92 ? 2.602 12.535 -22.474 1.00 58.47 92 SER A C 1
ATOM 753 O O . SER A 1 92 ? 2.674 13.751 -22.648 1.00 58.47 92 SER A O 1
ATOM 755 N N . SER A 1 93 ? 3.301 11.692 -23.233 1.00 62.88 93 SER A N 1
ATOM 756 C CA . SER A 1 93 ? 4.120 12.064 -24.387 1.00 62.88 93 SER A CA 1
ATOM 757 C C . SER A 1 93 ? 4.221 10.887 -25.365 1.00 62.88 93 SER A C 1
ATOM 759 O O . SER A 1 93 ? 4.162 9.733 -24.928 1.00 62.88 93 SER A O 1
ATOM 761 N N . PRO A 1 94 ? 4.379 11.134 -26.681 1.00 61.38 94 PRO A N 1
ATOM 762 C CA . PRO A 1 94 ? 4.641 10.066 -27.637 1.00 61.38 94 PRO A CA 1
ATOM 763 C C . PRO A 1 94 ? 5.948 9.378 -27.243 1.00 61.38 94 PRO A C 1
ATOM 765 O O . PRO A 1 94 ? 7.013 9.998 -27.257 1.00 61.38 94 PRO A O 1
ATOM 768 N N . ARG A 1 95 ? 5.861 8.104 -26.850 1.00 66.56 95 ARG A N 1
ATOM 769 C CA . ARG A 1 95 ? 7.049 7.328 -26.498 1.00 66.56 95 ARG A CA 1
ATOM 770 C C . ARG A 1 95 ? 7.908 7.195 -27.758 1.00 66.56 95 ARG A C 1
ATOM 772 O O . ARG A 1 95 ? 7.384 6.769 -28.792 1.00 66.56 95 ARG A O 1
ATOM 779 N N . PRO A 1 96 ? 9.195 7.583 -27.721 1.00 67.81 96 PRO A N 1
ATOM 780 C CA . PRO A 1 96 ? 10.086 7.290 -28.829 1.00 67.81 96 PRO A CA 1
ATOM 781 C C . PRO A 1 96 ? 10.074 5.777 -29.066 1.00 67.81 96 PRO A C 1
ATOM 783 O O . PRO A 1 96 ? 10.071 4.997 -28.116 1.00 67.81 96 PRO A O 1
ATOM 786 N N . ASN A 1 97 ? 10.018 5.366 -30.333 1.00 66.19 97 ASN A N 1
ATOM 787 C CA . ASN A 1 97 ? 9.955 3.956 -30.714 1.00 66.19 97 ASN A CA 1
ATOM 788 C C . ASN A 1 97 ? 11.340 3.325 -30.522 1.00 66.19 97 ASN A C 1
ATOM 790 O O . ASN A 1 97 ? 12.103 3.144 -31.473 1.00 66.19 97 ASN A O 1
ATOM 794 N N . VAL A 1 98 ? 11.707 3.073 -29.267 1.00 72.81 98 VAL A N 1
ATOM 795 C CA . VAL A 1 98 ? 12.988 2.474 -28.924 1.00 72.81 98 VAL A CA 1
ATOM 796 C C . VAL A 1 98 ? 12.813 0.965 -28.849 1.00 72.81 98 VAL A C 1
ATOM 798 O O . VAL A 1 98 ? 11.965 0.447 -28.126 1.00 72.81 98 VAL A O 1
ATOM 801 N N . LYS A 1 99 ? 13.590 0.241 -29.656 1.00 80.75 99 LYS A N 1
ATOM 802 C CA . LYS A 1 99 ? 13.487 -1.213 -29.739 1.00 80.75 99 LYS A CA 1
ATOM 803 C C . LYS A 1 99 ? 14.109 -1.843 -28.494 1.00 80.75 99 LYS A C 1
ATOM 805 O O . LYS A 1 99 ? 15.332 -1.899 -28.382 1.00 80.75 99 LYS A O 1
ATOM 810 N N . CYS A 1 100 ? 13.268 -2.356 -27.603 1.00 83.56 100 CYS A N 1
ATOM 811 C CA . CYS A 1 100 ? 13.721 -3.208 -26.513 1.00 83.56 100 CYS A CA 1
ATOM 812 C C . CYS A 1 100 ? 14.137 -4.587 -27.050 1.00 83.56 100 CYS A C 1
ATOM 814 O O . CYS A 1 100 ? 13.440 -5.155 -27.894 1.00 83.56 100 CYS A O 1
ATOM 816 N N . GLN A 1 101 ? 15.275 -5.118 -26.596 1.00 86.44 101 GLN A N 1
ATOM 817 C CA . GLN A 1 101 ? 15.717 -6.470 -26.965 1.00 86.44 101 GLN A CA 1
ATOM 818 C C . GLN A 1 101 ? 15.146 -7.515 -26.008 1.00 86.44 101 GLN A C 1
ATOM 820 O O . GLN A 1 101 ? 14.665 -8.550 -26.458 1.00 86.44 101 GLN A O 1
ATOM 825 N N . ASP A 1 102 ? 15.155 -7.201 -24.711 1.00 87.56 102 ASP A N 1
ATOM 826 C CA . ASP A 1 102 ? 14.746 -8.102 -23.642 1.00 87.56 102 ASP A CA 1
ATOM 827 C C . ASP A 1 102 ? 13.673 -7.441 -22.776 1.00 87.56 102 ASP A C 1
ATOM 829 O O . ASP A 1 102 ? 13.929 -6.451 -22.084 1.00 87.56 102 ASP A O 1
ATOM 833 N N . ILE A 1 103 ? 12.477 -8.025 -22.800 1.00 87.94 103 ILE A N 1
ATOM 834 C CA . ILE A 1 103 ? 11.336 -7.611 -21.982 1.00 87.94 103 ILE A CA 1
ATOM 835 C C . ILE A 1 103 ? 11.184 -8.618 -20.841 1.00 87.94 103 ILE A C 1
ATOM 837 O O . ILE A 1 103 ? 11.163 -9.836 -21.053 1.00 87.94 103 ILE A O 1
ATOM 841 N N . VAL A 1 104 ? 11.118 -8.115 -19.612 1.00 90.25 104 VAL A N 1
ATOM 842 C CA . VAL A 1 104 ? 10.982 -8.914 -18.392 1.00 90.25 104 VAL A CA 1
ATOM 843 C C . VAL A 1 104 ? 9.903 -8.316 -17.505 1.00 90.25 104 VAL A C 1
ATOM 845 O O . VAL A 1 104 ? 9.749 -7.109 -17.454 1.00 90.25 104 VAL A O 1
ATOM 848 N N . SER A 1 105 ? 9.183 -9.140 -16.755 1.00 90.50 105 SER A N 1
ATOM 849 C CA . SER A 1 105 ? 8.248 -8.627 -15.754 1.00 90.50 105 SER A CA 1
ATOM 850 C C . SER A 1 105 ? 8.987 -8.285 -14.461 1.00 90.50 105 SER A C 1
ATOM 852 O O . SER A 1 105 ? 9.720 -9.138 -13.938 1.00 90.50 105 SER A O 1
ATOM 854 N N . ASP A 1 106 ? 8.778 -7.080 -13.943 1.00 90.25 106 ASP A N 1
ATOM 855 C CA . ASP A 1 106 ? 9.436 -6.541 -12.761 1.00 90.25 106 ASP A CA 1
ATOM 856 C C . ASP A 1 106 ? 8.475 -6.367 -11.583 1.00 90.25 106 ASP A C 1
ATOM 858 O O . ASP A 1 106 ? 7.372 -5.837 -11.702 1.00 90.25 106 ASP A O 1
ATOM 862 N N . PHE A 1 107 ? 8.931 -6.791 -10.412 1.00 89.62 107 PHE A N 1
ATOM 863 C CA . PHE A 1 107 ? 8.298 -6.524 -9.131 1.00 89.62 107 PHE A CA 1
ATOM 864 C C . PHE A 1 107 ? 9.357 -5.945 -8.198 1.00 89.62 107 PHE A C 1
ATOM 866 O O . PHE A 1 107 ? 10.312 -6.638 -7.832 1.00 89.62 107 PHE A O 1
ATOM 873 N N . SER A 1 108 ? 9.213 -4.685 -7.795 1.00 91.06 108 SER A N 1
ATOM 874 C CA . SER A 1 108 ? 10.250 -3.991 -7.035 1.00 91.06 108 SER A CA 1
ATOM 875 C C . SER A 1 108 ? 9.729 -3.223 -5.823 1.00 91.06 108 SER A C 1
ATOM 877 O O . SER A 1 108 ? 8.713 -2.535 -5.845 1.00 91.06 108 SER A O 1
ATOM 879 N N . VAL A 1 109 ? 10.484 -3.341 -4.732 1.00 91.31 109 VAL A N 1
ATOM 880 C CA . VAL A 1 109 ? 10.308 -2.613 -3.473 1.00 91.31 109 VAL A CA 1
ATOM 881 C C . VAL A 1 109 ? 11.668 -2.036 -3.095 1.00 91.31 109 VAL A C 1
ATOM 883 O O . VAL A 1 109 ? 12.396 -2.566 -2.251 1.00 91.31 109 VAL A O 1
ATOM 886 N N . CYS A 1 110 ? 12.043 -0.979 -3.811 1.00 87.75 110 CYS A N 1
ATOM 887 C CA . CYS A 1 110 ? 13.356 -0.333 -3.715 1.00 87.75 110 CYS A CA 1
ATOM 888 C C . CYS A 1 110 ? 13.286 1.096 -3.155 1.00 87.75 110 CYS A C 1
ATOM 890 O O . CYS A 1 110 ? 14.305 1.780 -3.106 1.00 87.75 110 CYS A O 1
ATOM 892 N N . ASP A 1 111 ? 12.100 1.551 -2.748 1.00 86.44 111 ASP A N 1
ATOM 893 C CA . ASP A 1 111 ? 11.922 2.870 -2.144 1.00 86.44 111 ASP A CA 1
ATOM 894 C C . ASP A 1 111 ? 12.635 2.972 -0.782 1.00 86.44 111 ASP A C 1
ATOM 896 O O . ASP A 1 111 ? 12.752 1.976 -0.063 1.00 86.44 111 ASP A O 1
ATOM 900 N N . ALA A 1 112 ? 13.074 4.178 -0.402 1.00 87.12 112 ALA A N 1
ATOM 901 C CA . ALA A 1 112 ? 13.847 4.419 0.824 1.00 87.12 112 ALA A CA 1
ATOM 902 C C . ALA A 1 112 ? 13.099 3.953 2.085 1.00 87.12 112 ALA A C 1
ATOM 904 O O . ALA A 1 112 ? 13.686 3.387 3.009 1.00 87.12 112 ALA A O 1
ATOM 905 N N . ASP A 1 113 ? 11.781 4.146 2.086 1.00 85.62 113 ASP A N 1
ATOM 906 C CA . ASP A 1 113 ? 10.897 3.767 3.181 1.00 85.62 113 ASP A CA 1
ATOM 907 C C . ASP A 1 113 ? 10.360 2.332 3.066 1.00 85.62 113 ASP A C 1
ATOM 909 O O . ASP A 1 113 ? 9.732 1.849 4.012 1.00 85.62 113 ASP A O 1
ATOM 913 N N . GLN A 1 114 ? 10.593 1.648 1.936 1.00 86.50 114 GLN A N 1
ATOM 914 C CA . GLN A 1 114 ? 10.090 0.300 1.629 1.00 86.50 114 GLN A CA 1
ATOM 915 C C . GLN A 1 114 ? 8.570 0.167 1.799 1.00 86.50 114 GLN A C 1
ATOM 917 O O . GLN A 1 114 ? 8.072 -0.843 2.281 1.00 86.50 114 GLN A O 1
ATOM 922 N N . LYS A 1 115 ? 7.822 1.214 1.459 1.00 86.44 115 LYS A N 1
ATOM 923 C CA . LYS A 1 115 ? 6.368 1.312 1.673 1.00 86.44 115 LYS A CA 1
ATOM 924 C C . LYS A 1 115 ? 5.536 1.069 0.414 1.00 86.44 115 LYS A C 1
ATOM 926 O O . LYS A 1 115 ? 4.318 0.890 0.498 1.00 86.44 115 LYS A O 1
ATOM 931 N N . ILE A 1 116 ? 6.196 1.122 -0.738 1.00 88.31 116 ILE A N 1
ATOM 932 C CA . ILE A 1 116 ? 5.585 1.144 -2.060 1.00 88.31 116 ILE A CA 1
ATOM 933 C C . ILE A 1 116 ? 6.150 -0.017 -2.870 1.00 88.31 116 ILE A C 1
ATOM 935 O O . ILE A 1 116 ? 7.366 -0.207 -2.923 1.00 88.31 116 ILE A O 1
ATOM 939 N N . ILE A 1 117 ? 5.249 -0.764 -3.492 1.00 88.62 117 ILE A N 1
ATOM 940 C CA . ILE A 1 117 ? 5.533 -1.808 -4.462 1.00 88.62 117 ILE A CA 1
ATOM 941 C C . ILE A 1 117 ? 5.281 -1.228 -5.850 1.00 88.62 117 ILE A C 1
ATOM 943 O O . ILE A 1 117 ? 4.203 -0.697 -6.120 1.00 88.62 117 ILE A O 1
ATOM 947 N N . TYR A 1 118 ? 6.268 -1.372 -6.721 1.00 90.75 118 TYR A N 1
ATOM 948 C CA . TYR A 1 118 ? 6.151 -1.102 -8.143 1.00 90.75 118 TYR A CA 1
ATOM 949 C C . TYR A 1 118 ? 6.042 -2.430 -8.883 1.00 90.75 118 TYR A C 1
ATOM 951 O O . TYR A 1 118 ? 6.829 -3.347 -8.632 1.00 90.75 118 TYR A O 1
ATOM 959 N N . VAL A 1 119 ? 5.053 -2.540 -9.765 1.00 89.50 119 VAL A N 1
ATOM 960 C CA . VAL A 1 119 ? 4.870 -3.716 -10.621 1.00 89.50 119 VAL A CA 1
ATOM 961 C C . VAL A 1 119 ? 4.775 -3.252 -12.057 1.00 89.50 119 VAL A C 1
ATOM 963 O O . VAL A 1 119 ? 4.040 -2.313 -12.354 1.00 89.50 119 VAL A O 1
ATOM 966 N N . ASP A 1 120 ? 5.534 -3.916 -12.914 1.00 89.19 120 ASP A N 1
ATOM 967 C CA . ASP A 1 120 ? 5.578 -3.685 -14.350 1.00 89.19 120 ASP A CA 1
ATOM 968 C C . ASP A 1 120 ? 5.564 -5.051 -15.044 1.00 89.19 120 ASP A C 1
ATOM 970 O O . ASP A 1 120 ? 6.402 -5.917 -14.767 1.00 89.19 120 ASP A O 1
ATOM 974 N N . ALA A 1 121 ? 4.568 -5.294 -15.891 1.00 87.44 121 ALA A N 1
ATOM 975 C CA . ALA A 1 121 ? 4.449 -6.558 -16.604 1.00 87.44 121 ALA A CA 1
ATOM 976 C C . ALA A 1 121 ? 5.503 -6.676 -17.715 1.00 87.44 121 ALA A C 1
ATOM 978 O O . ALA A 1 121 ? 5.991 -7.779 -17.984 1.00 87.44 121 ALA A O 1
ATOM 979 N N . GLU A 1 122 ? 5.867 -5.547 -18.328 1.00 87.06 122 GLU A N 1
ATOM 980 C CA . GLU A 1 122 ? 6.692 -5.455 -19.532 1.00 87.06 122 GLU A CA 1
ATOM 981 C C . GLU A 1 122 ? 7.821 -4.427 -19.359 1.00 87.06 122 GLU A C 1
ATOM 983 O O . GLU A 1 122 ? 7.963 -3.464 -20.112 1.00 87.06 122 GLU A O 1
ATOM 988 N N . TYR A 1 123 ? 8.703 -4.681 -18.395 1.00 87.88 123 TYR A N 1
ATOM 989 C CA . TYR A 1 123 ? 9.878 -3.853 -18.167 1.00 87.88 123 TYR A CA 1
ATOM 990 C C . TYR A 1 123 ? 10.986 -4.146 -19.188 1.00 87.88 123 TYR A C 1
ATOM 992 O O . TYR A 1 123 ? 11.457 -5.281 -19.335 1.00 87.88 123 TYR A O 1
ATOM 1000 N N . CYS A 1 124 ? 11.476 -3.102 -19.855 1.00 88.44 124 CYS A N 1
ATOM 1001 C CA . CYS A 1 124 ? 12.634 -3.211 -20.734 1.00 88.44 124 CYS A CA 1
ATOM 1002 C C . CYS A 1 124 ? 13.945 -3.215 -19.934 1.00 88.44 124 CYS A C 1
ATOM 1004 O O . CYS A 1 124 ? 14.332 -2.198 -19.358 1.00 88.44 124 CYS A O 1
ATOM 1006 N N . ILE A 1 125 ? 14.676 -4.337 -19.939 1.00 88.31 125 ILE A N 1
ATOM 1007 C CA . ILE A 1 125 ? 15.976 -4.443 -19.246 1.00 88.31 125 ILE A CA 1
ATOM 1008 C C . ILE A 1 125 ? 17.172 -4.075 -20.136 1.00 88.31 125 ILE A C 1
ATOM 1010 O O . ILE A 1 125 ? 18.304 -3.980 -19.660 1.00 88.31 125 ILE A O 1
ATOM 1014 N N . SER A 1 126 ? 16.945 -3.871 -21.433 1.00 88.94 126 SER A N 1
ATOM 1015 C CA . SER A 1 126 ? 18.010 -3.551 -22.381 1.00 88.94 126 SER A CA 1
ATOM 1016 C C . SER A 1 126 ? 18.700 -2.224 -22.055 1.00 88.94 126 SER A C 1
ATOM 1018 O O . SER A 1 126 ? 18.071 -1.239 -21.658 1.00 88.94 126 SER A O 1
ATOM 1020 N N . VAL A 1 127 ? 20.013 -2.199 -22.280 1.00 89.38 127 VAL A N 1
ATOM 1021 C CA . VAL A 1 127 ? 20.862 -1.016 -22.118 1.00 89.38 127 VAL A CA 1
ATOM 1022 C C . VAL A 1 127 ? 21.466 -0.593 -23.455 1.00 89.38 127 VAL A C 1
ATOM 1024 O O . VAL A 1 127 ? 21.693 -1.417 -24.338 1.00 89.38 127 VAL A O 1
ATOM 1027 N N . ASP A 1 128 ? 21.702 0.705 -23.602 1.00 86.69 128 ASP A N 1
ATOM 1028 C CA . ASP A 1 128 ? 22.371 1.300 -24.754 1.00 86.69 128 ASP A CA 1
ATOM 1029 C C . ASP A 1 128 ? 23.887 1.018 -24.718 1.00 86.69 128 ASP A C 1
ATOM 1031 O O . ASP A 1 128 ? 24.414 0.508 -23.726 1.00 86.69 128 ASP A O 1
ATOM 1035 N N . TYR A 1 129 ? 24.631 1.401 -25.760 1.00 87.06 129 TYR A N 1
ATOM 1036 C CA . TYR A 1 129 ? 26.088 1.206 -25.836 1.00 87.06 129 TYR A CA 1
ATOM 1037 C C . TYR A 1 129 ? 26.868 1.887 -24.696 1.00 87.06 129 TYR A C 1
ATOM 1039 O O . TYR A 1 129 ? 27.989 1.491 -24.381 1.00 87.06 129 TYR A O 1
ATOM 1047 N N . PHE A 1 130 ? 26.269 2.887 -24.047 1.00 90.38 130 PHE A N 1
ATOM 1048 C CA . PHE A 1 130 ? 26.798 3.539 -22.847 1.00 90.38 130 PHE A CA 1
ATOM 1049 C C . PHE A 1 130 ? 26.397 2.868 -21.521 1.00 90.38 130 PHE A C 1
ATOM 1051 O O . PHE A 1 130 ? 26.696 3.408 -20.456 1.00 90.38 130 PHE A O 1
ATOM 1058 N N . GLY A 1 131 ? 25.675 1.746 -21.552 1.00 85.94 131 GLY A N 1
ATOM 1059 C CA . GLY A 1 1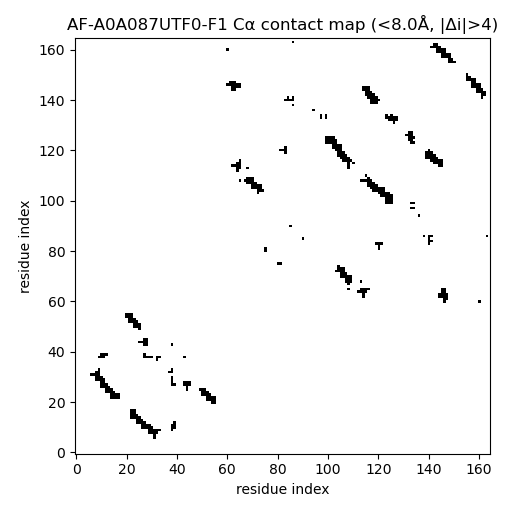31 ? 25.159 1.071 -20.357 1.00 85.94 131 GLY A CA 1
ATOM 1060 C C . GLY A 1 131 ? 23.990 1.796 -19.681 1.00 85.94 131 GLY A C 1
ATOM 1061 O O . GLY A 1 131 ? 23.683 1.523 -18.523 1.00 85.94 131 GLY A O 1
ATOM 1062 N N . ARG A 1 132 ? 23.346 2.742 -20.373 1.00 88.31 132 ARG A N 1
ATOM 1063 C CA . ARG A 1 132 ? 22.159 3.454 -19.874 1.00 88.31 132 ARG A CA 1
ATOM 1064 C C . ARG A 1 132 ? 20.897 2.678 -20.241 1.00 88.31 132 ARG A C 1
ATOM 1066 O O . ARG A 1 132 ? 20.885 2.088 -21.318 1.00 88.31 132 ARG A O 1
ATOM 1073 N N . PRO A 1 133 ? 19.847 2.684 -19.405 1.00 85.94 133 PRO A N 1
ATOM 1074 C CA . PRO A 1 133 ? 18.575 2.082 -19.782 1.00 85.94 133 PRO A CA 1
ATOM 1075 C C . PRO A 1 133 ? 18.065 2.709 -21.081 1.00 85.94 133 PRO A C 1
ATOM 1077 O O . PRO A 1 133 ? 18.102 3.928 -21.254 1.00 85.94 133 PRO A O 1
ATOM 1080 N N . VAL A 1 134 ? 17.639 1.844 -21.997 1.00 85.69 134 VAL A N 1
ATOM 1081 C CA . VAL A 1 134 ? 17.128 2.226 -23.320 1.00 85.69 134 VAL A CA 1
ATOM 1082 C C . VAL A 1 134 ? 15.771 2.921 -23.193 1.00 85.69 134 VAL A C 1
ATOM 1084 O O . VAL A 1 134 ? 15.487 3.876 -23.916 1.00 85.69 134 VAL A O 1
ATOM 1087 N N . ASP A 1 135 ? 14.960 2.464 -22.238 1.00 80.56 135 ASP A N 1
ATOM 1088 C CA . ASP A 1 135 ? 13.680 3.062 -21.890 1.00 80.56 135 ASP A CA 1
ATOM 1089 C C . ASP A 1 135 ? 13.796 3.856 -20.583 1.00 80.56 135 ASP A C 1
ATOM 1091 O O . ASP A 1 135 ? 13.943 3.296 -19.496 1.00 80.56 135 ASP A O 1
ATOM 1095 N N . ILE A 1 136 ? 13.770 5.183 -20.710 1.00 77.25 136 ILE A N 1
ATOM 1096 C CA . ILE A 1 136 ? 13.792 6.133 -19.587 1.00 77.25 136 ILE A CA 1
ATOM 1097 C C . ILE A 1 136 ? 12.427 6.782 -19.337 1.00 77.25 136 ILE A C 1
ATOM 1099 O O . ILE A 1 136 ? 12.298 7.585 -18.415 1.00 77.25 136 ILE A O 1
ATOM 1103 N N . TYR A 1 137 ? 11.440 6.489 -20.186 1.00 76.25 137 TYR A N 1
ATOM 1104 C CA . TYR A 1 137 ? 10.129 7.135 -20.169 1.00 76.25 137 TYR A CA 1
ATOM 1105 C C . TYR A 1 137 ? 9.025 6.199 -19.681 1.00 76.25 137 TYR A C 1
ATOM 1107 O O . TYR A 1 137 ? 7.918 6.673 -19.422 1.00 76.25 137 TYR A O 1
ATOM 1115 N N . SER A 1 138 ? 9.291 4.893 -19.580 1.00 77.75 138 SER A N 1
ATOM 1116 C CA . SER A 1 138 ? 8.330 3.967 -18.997 1.00 77.75 138 SER A CA 1
ATOM 1117 C C . SER A 1 138 ? 8.092 4.284 -17.527 1.00 77.75 138 SER A C 1
ATOM 1119 O O . SER A 1 138 ? 9.019 4.434 -16.727 1.00 77.75 138 SER A O 1
ATOM 1121 N N . GLU A 1 139 ? 6.814 4.374 -17.189 1.00 83.56 139 GLU A N 1
ATOM 1122 C CA . GLU A 1 139 ? 6.338 4.404 -15.818 1.00 83.56 139 GLU A CA 1
ATOM 1123 C C . GLU A 1 139 ? 5.825 3.006 -15.463 1.00 83.56 139 GLU A C 1
ATOM 1125 O O . GLU A 1 139 ? 5.273 2.337 -16.337 1.00 83.56 139 GLU A O 1
ATOM 1130 N N . PRO A 1 140 ? 5.978 2.568 -14.202 1.00 85.56 140 PRO A N 1
ATOM 1131 C CA . PRO A 1 140 ? 5.477 1.270 -13.772 1.00 85.56 140 PRO A CA 1
ATOM 1132 C C . PRO A 1 140 ? 3.952 1.207 -13.896 1.00 85.56 140 PRO A C 1
ATOM 1134 O O . PRO A 1 140 ? 3.266 2.184 -13.575 1.00 85.56 140 PRO A O 1
ATOM 1137 N N . ASP A 1 141 ? 3.442 0.041 -14.296 1.00 85.19 141 ASP A N 1
ATOM 1138 C CA . ASP A 1 141 ? 2.010 -0.200 -14.504 1.00 85.19 141 ASP A CA 1
ATOM 1139 C C . ASP A 1 141 ? 1.192 0.047 -13.228 1.00 85.19 141 ASP A C 1
ATOM 1141 O O . ASP A 1 141 ? 0.136 0.680 -13.262 1.00 85.19 141 ASP A O 1
ATOM 1145 N N . TYR A 1 142 ? 1.704 -0.425 -12.087 1.00 86.44 142 TYR A N 1
ATOM 1146 C CA . TYR A 1 142 ? 1.037 -0.316 -10.791 1.00 86.44 142 TYR A CA 1
ATOM 1147 C C . TYR A 1 142 ? 1.965 0.250 -9.725 1.00 86.44 142 TYR A C 1
ATOM 1149 O O . TYR A 1 142 ? 3.143 -0.118 -9.620 1.00 86.44 142 TYR A O 1
ATOM 1157 N N . LYS A 1 143 ? 1.398 1.110 -8.874 1.00 88.44 143 LYS A N 1
ATOM 1158 C CA . LYS A 1 143 ? 2.086 1.696 -7.722 1.00 88.44 143 LYS A CA 1
ATOM 1159 C C . LYS A 1 143 ? 1.276 1.442 -6.461 1.00 88.44 143 LYS A C 1
ATOM 1161 O O . LYS A 1 143 ? 0.495 2.271 -6.005 1.00 88.44 143 LYS A O 1
ATOM 1166 N N . MET A 1 144 ? 1.522 0.293 -5.854 1.00 86.12 144 MET A N 1
ATOM 1167 C CA . MET A 1 144 ? 0.748 -0.160 -4.710 1.00 86.12 144 MET A CA 1
ATOM 1168 C C . MET A 1 144 ? 1.408 0.230 -3.390 1.00 86.12 144 MET A C 1
ATOM 1170 O O . MET A 1 144 ? 2.604 0.029 -3.187 1.00 86.12 144 MET A O 1
ATOM 1174 N N . LYS A 1 145 ? 0.624 0.726 -2.435 1.00 85.56 145 LYS A N 1
ATOM 1175 C CA . LYS A 1 145 ? 1.064 0.931 -1.051 1.00 85.56 145 LYS A CA 1
ATOM 1176 C C . LYS A 1 145 ? 0.806 -0.330 -0.238 1.00 85.56 145 LYS A C 1
ATOM 1178 O O . LYS A 1 145 ? -0.284 -0.900 -0.280 1.00 85.56 145 LYS A O 1
ATOM 1183 N N . CYS A 1 146 ? 1.799 -0.743 0.543 1.00 77.94 146 CYS A N 1
ATOM 1184 C CA . CYS A 1 146 ? 1.619 -1.803 1.527 1.00 77.94 146 CYS A CA 1
ATOM 1185 C C . CYS A 1 146 ? 0.797 -1.276 2.700 1.00 77.94 146 CYS A C 1
ATOM 118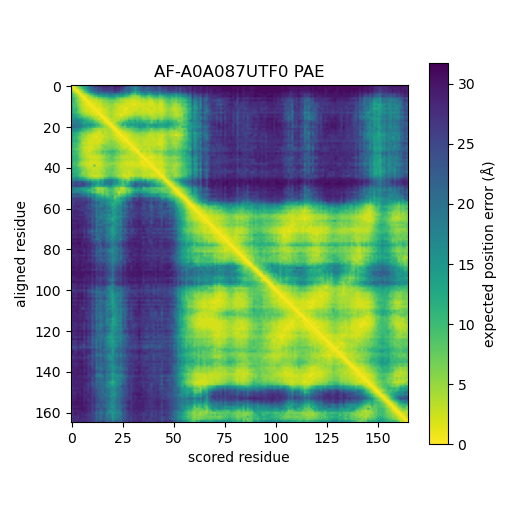7 O O . CYS A 1 146 ? 1.187 -0.296 3.341 1.00 77.94 146 CYS A O 1
ATOM 1189 N N . ILE A 1 147 ? -0.324 -1.931 2.998 1.00 75.25 147 ILE A N 1
ATOM 1190 C CA . ILE A 1 147 ? -1.157 -1.606 4.155 1.00 75.25 147 ILE A CA 1
ATOM 1191 C C . ILE A 1 147 ? -1.127 -2.767 5.139 1.00 75.25 147 ILE A C 1
ATOM 1193 O O . ILE A 1 147 ? -1.225 -3.941 4.781 1.00 75.25 147 ILE A O 1
ATOM 1197 N N . GLY A 1 148 ? -0.986 -2.418 6.415 1.00 59.69 148 GLY A N 1
ATOM 1198 C CA . GLY A 1 148 ? -0.997 -3.372 7.507 1.00 59.69 148 GLY A CA 1
ATOM 1199 C C . GLY A 1 148 ? -2.420 -3.677 7.909 1.00 59.69 148 GLY A C 1
ATOM 1200 O O . GLY A 1 148 ? -3.105 -2.802 8.435 1.00 59.69 148 GLY A O 1
ATOM 1201 N N . TYR A 1 149 ? -2.843 -4.922 7.712 1.00 53.97 149 TYR A N 1
ATOM 1202 C CA . TYR A 1 149 ? -4.126 -5.398 8.198 1.00 53.97 149 TYR A CA 1
ATOM 1203 C C . TYR A 1 149 ? -3.936 -6.614 9.107 1.00 53.97 149 TYR A C 1
ATOM 1205 O O . TYR A 1 149 ? -3.611 -7.714 8.659 1.00 53.97 149 TYR A O 1
ATOM 1213 N N . TRP A 1 150 ? -4.126 -6.412 10.413 1.00 44.41 150 TRP A N 1
ATOM 1214 C CA . TRP A 1 150 ? -4.124 -7.502 11.384 1.00 44.41 150 TRP A CA 1
ATOM 1215 C C . TRP A 1 150 ? -5.556 -8.009 11.585 1.00 44.41 150 TRP A C 1
ATOM 1217 O O . TRP A 1 150 ? -6.362 -7.359 12.251 1.00 44.41 150 TRP A O 1
ATOM 1227 N N . LYS A 1 151 ? -5.877 -9.175 11.008 1.00 47.06 151 LYS A N 1
ATOM 1228 C CA . LYS A 1 151 ? -7.083 -9.949 11.341 1.00 47.06 151 LYS A CA 1
ATOM 1229 C C . LYS A 1 151 ? -6.679 -11.094 12.264 1.00 47.06 151 LYS A C 1
ATOM 1231 O O . LYS A 1 151 ? -5.838 -11.908 11.903 1.00 47.06 151 LYS A O 1
ATOM 1236 N N . GLU A 1 152 ? -7.310 -11.167 13.431 1.00 39.22 152 GLU A N 1
ATOM 1237 C CA . GLU A 1 152 ? -6.920 -12.057 14.534 1.00 39.22 152 GLU A CA 1
ATOM 1238 C C . GLU A 1 152 ? -6.981 -13.563 14.214 1.00 39.22 152 GLU A C 1
ATOM 1240 O O . GLU A 1 152 ? -6.372 -14.343 14.932 1.00 39.22 152 GLU A O 1
ATOM 1245 N N . ASN A 1 153 ? -7.667 -13.989 13.142 1.00 42.59 153 ASN A N 1
ATOM 1246 C CA . ASN A 1 153 ? -7.958 -15.414 12.920 1.00 42.59 153 ASN A CA 1
ATOM 1247 C C . ASN A 1 153 ? -7.516 -16.039 11.592 1.00 42.59 153 ASN A C 1
ATOM 1249 O O . ASN A 1 153 ? -7.716 -17.236 11.414 1.00 42.59 153 ASN A O 1
ATOM 1253 N N . LEU A 1 154 ? -6.870 -15.319 10.678 1.00 38.56 154 LEU A N 1
ATOM 1254 C CA . LEU A 1 154 ? -6.244 -15.931 9.500 1.00 38.56 154 LEU A CA 1
ATOM 1255 C C . LEU A 1 154 ? -5.017 -15.096 9.145 1.00 38.56 154 LEU A C 1
ATOM 1257 O O . LEU A 1 154 ? -5.159 -13.890 8.972 1.00 38.56 154 LEU A O 1
ATOM 1261 N N . LYS A 1 155 ? -3.846 -15.754 9.107 1.00 43.38 155 LYS A N 1
ATOM 1262 C CA . LYS A 1 155 ? -2.540 -15.295 8.593 1.00 43.38 155 LYS A CA 1
ATOM 1263 C C . LYS A 1 155 ? -2.575 -13.862 8.055 1.00 43.38 155 LYS A C 1
ATOM 1265 O O . LYS A 1 155 ? -3.203 -13.635 7.032 1.00 43.38 155 LYS A O 1
ATOM 1270 N N . SER A 1 156 ? -1.889 -12.934 8.724 1.00 44.31 156 SER A N 1
ATOM 1271 C CA . SER A 1 156 ? -1.709 -11.539 8.295 1.00 44.31 156 SER A CA 1
ATOM 1272 C C . SER A 1 156 ? -1.616 -11.424 6.767 1.00 44.31 156 SER A C 1
ATOM 1274 O O . SER A 1 156 ? -0.614 -11.834 6.177 1.00 44.31 156 SER A O 1
ATOM 1276 N N . TYR A 1 157 ? -2.671 -10.923 6.127 1.00 47.50 157 TYR A N 1
ATOM 1277 C CA . TYR A 1 157 ? -2.683 -10.714 4.685 1.00 47.50 157 TYR A CA 1
ATOM 1278 C C . TYR A 1 157 ? -2.018 -9.372 4.392 1.00 47.50 157 TYR A C 1
ATOM 1280 O O . TYR A 1 157 ? -2.368 -8.357 4.998 1.00 47.50 157 TYR A O 1
ATOM 1288 N N . LEU A 1 158 ? -1.062 -9.366 3.462 1.00 54.47 158 LEU A N 1
ATOM 1289 C CA . LEU A 1 158 ? -0.610 -8.130 2.838 1.00 54.47 158 LEU A CA 1
ATOM 1290 C C . LEU A 1 158 ? -1.729 -7.669 1.904 1.00 54.47 158 LEU A C 1
ATOM 1292 O O . LEU A 1 158 ? -2.008 -8.337 0.912 1.00 54.47 158 LEU A O 1
ATOM 1296 N N . ILE A 1 159 ? -2.379 -6.559 2.244 1.00 58.78 159 ILE A N 1
ATOM 1297 C CA . ILE A 1 159 ? -3.307 -5.890 1.336 1.00 58.78 159 ILE A CA 1
ATOM 1298 C C . ILE A 1 159 ? -2.519 -4.773 0.664 1.00 58.78 159 ILE A C 1
ATOM 1300 O O . ILE A 1 159 ? -1.990 -3.877 1.327 1.00 58.78 159 ILE A O 1
ATOM 1304 N N . THR A 1 160 ? -2.400 -4.873 -0.651 1.00 63.91 160 THR A N 1
ATOM 1305 C CA . THR A 1 160 ? -1.859 -3.830 -1.512 1.00 63.91 160 THR A CA 1
ATOM 1306 C C . THR A 1 160 ? -3.000 -2.934 -1.963 1.00 63.91 160 THR A C 1
ATOM 1308 O O . THR A 1 160 ? -4.056 -3.428 -2.346 1.00 63.91 160 THR A O 1
ATOM 1311 N N . TYR A 1 161 ? -2.802 -1.624 -1.881 1.00 73.31 161 TYR A N 1
ATOM 1312 C CA . TYR A 1 161 ? -3.787 -0.639 -2.320 1.00 73.31 161 TYR A CA 1
ATOM 1313 C C . TYR A 1 161 ? -3.159 0.279 -3.347 1.00 73.31 161 TYR A C 1
ATOM 1315 O O . TYR A 1 161 ? -2.105 0.865 -3.082 1.00 73.31 161 TYR A O 1
ATOM 1323 N N . ASP A 1 162 ? -3.804 0.376 -4.499 1.00 73.94 162 ASP A N 1
ATOM 1324 C CA . ASP A 1 162 ? -3.509 1.388 -5.499 1.00 73.94 162 ASP A CA 1
ATOM 1325 C C . ASP A 1 162 ? -4.451 2.579 -5.275 1.00 73.94 162 ASP A C 1
ATOM 1327 O O . ASP A 1 162 ? -5.613 2.401 -4.925 1.00 73.94 162 ASP A O 1
ATOM 1331 N N . GLU A 1 163 ? -3.937 3.798 -5.408 1.00 69.81 163 GLU A N 1
ATOM 1332 C CA . GLU A 1 163 ? -4.754 5.013 -5.285 1.00 69.81 163 GLU A CA 1
ATOM 1333 C C . GLU A 1 163 ? -5.562 5.301 -6.555 1.00 69.81 163 GLU A C 1
ATOM 1335 O O . GLU A 1 163 ? -6.466 6.133 -6.515 1.00 69.81 163 GLU A O 1
ATOM 1340 N N . GLU A 1 164 ? -5.222 4.648 -7.669 1.00 69.62 164 GLU A N 1
ATOM 1341 C CA . GLU A 1 164 ? -5.872 4.826 -8.969 1.00 69.62 164 GLU A CA 1
ATOM 1342 C C . GLU A 1 164 ? -6.930 3.755 -9.300 1.00 69.62 164 GLU A C 1
ATOM 1344 O O . GLU A 1 164 ? -7.490 3.802 -10.398 1.00 69.62 164 GLU A O 1
ATOM 1349 N N . ASP A 1 165 ? -7.181 2.797 -8.401 1.00 59.34 165 ASP A N 1
ATOM 1350 C CA . ASP A 1 165 ? -8.273 1.802 -8.482 1.00 59.34 165 ASP A CA 1
ATOM 1351 C C . ASP A 1 165 ? -9.489 2.228 -7.645 1.00 59.34 165 ASP A C 1
ATOM 1353 O O . ASP A 1 165 ? -10.631 2.018 -8.118 1.00 59.34 165 ASP A O 1
#

Solvent-accessible surface area (backbone atoms only — not comparable to full-atom values): 10549 Å² total; per-residue (Å²): 141,62,95,92,58,89,83,64,66,36,64,27,75,51,74,51,83,77,54,93,70,37,49,44,33,37,65,31,52,74,33,75,58,84,52,60,76,66,35,60,30,77,86,40,38,73,95,64,96,59,72,44,79,54,79,61,70,62,95,60,90,57,77,31,69,42,98,64,77,46,77,44,77,67,81,90,83,75,94,73,74,85,74,76,45,68,69,86,79,55,79,92,57,88,74,78,92,67,84,68,84,44,75,43,29,39,39,33,19,79,50,98,74,28,30,44,40,38,34,24,58,73,34,58,74,35,57,42,98,84,70,42,66,64,66,81,78,80,72,61,36,39,66,24,32,25,32,79,48,87,52,97,84,56,79,71,51,83,46,70,45,53,92,90,114

Secondary structure (DSSP, 8-state):
--TT-----B--EEEPPPBTTBEEEEE---BS---HHHHT-GGGS-SSS--EEE----SS--B---S--EEEE----SSSPPPP--TTSS-SS-------S-EEEEEEE-STTS-EEEEEEEEE--B-TTS-BS-SSPPPSEEEEEEEE--TTS--EEEEEETT-

Radius of gyration: 27.11 Å; Cα contacts (8 Å, |Δi|>4): 260; chains: 1; bounding box: 73×32×71 Å

pLDDT: mean 75.02, std 14.52, range [38.56, 91.31]

Foldseek 3Di:
DDDPDDQDWDKDKDWDPDDPQKIWIFIFDTDSDPDCCVRVPPVRTPPDDDRDTDRPPPPDFDFDADPDAAKDFDDDDDDDDDDFADPPNDQPDDFPPQDAPDWTWMWHQHDPRNFKIFTAHTDRPDADPVRHGSDPRDDGRFIWGFGFDDDPPDPGDGDTDGPRD

Sequence (165 aa):
MGINGCQKDFMCFDFVPRHHNIIRYRKGKSMIVDEFSIVCSWTMFPNKDKWRYDLLIAMNPVSIKCPVAGKFRFHQKGDILFETRIRGGVTSSPRPNVKCQDIVSDFSVCDADQKIIYVDAEYCISVDYFGRPVDIYSEPDYKMKCIGYWKENLKSYLITYDEED

Organism: Stegodyphus mimosarum (NCBI:txid407821)